Protein AF-A0A7G9YS51-F1 (afdb_monomer_lite)

Organism: NCBI:txid2759912

InterPro domains:
  IPR036188 FAD/NAD(P)-binding domain superfamily [SSF51905] (6-61)

pLDDT: mean 86.21, std 10.31, range [51.19, 97.75]

Secondary structure (DSSP, 8-state):
--TTSBPTT-SS-B--GGG---EETTEEB-SSHHHHHHHHHHHHHHHHHHHTTPPPPPP--SSBSTT-EEEEEEETTEEEEEETTEEE-SSHHHHHHHHHHHHHHH--

Foldseek 3Di:
DDQQQADPPDDQHHDAAPRGFDDDVPWTADRDPVRRVQSVVQNVVQNVCVVVVHDGDGDDHDQTPVFHFDWADPPPLWIWTDGRNDIDTPCSSVVVVVVVVVVVVVVD

Radius of gyration: 16.52 Å; chains: 1; bounding box: 38×32×44 Å

Sequence (108 aa):
MDSYLRVDGMKDVFAVGDTAYFESGDVRSGQNVEEAERQGKLAAKNIMRTIKGKKMKRYRAKNTIQNLRAFISLGNDKAVMYFSGLMFKVFAYRVKKFVERRYMKRFR

Structure (mmCIF, N/CA/C/O backbone):
data_AF-A0A7G9YS51-F1
#
_entry.id   AF-A0A7G9YS51-F1
#
loop_
_atom_site.group_PDB
_atom_site.id
_atom_site.type_symbol
_atom_site.label_atom_id
_atom_site.label_alt_id
_atom_site.label_comp_id
_atom_site.label_asym_id
_atom_site.label_entity_id
_atom_site.label_seq_id
_atom_site.pdbx_PDB_ins_code
_atom_site.Cartn_x
_atom_site.Cartn_y
_atom_site.Cartn_z
_atom_site.occupancy
_atom_site.B_iso_or_equiv
_atom_site.auth_seq_id
_atom_site.auth_comp_id
_atom_site.auth_asym_id
_atom_site.auth_atom_id
_atom_site.pdbx_PDB_model_num
ATOM 1 N N . MET A 1 1 ? -4.218 11.156 3.242 1.00 91.12 1 MET A N 1
ATOM 2 C CA . MET A 1 1 ? -4.838 9.958 3.844 1.00 91.12 1 MET A CA 1
ATOM 3 C C . MET A 1 1 ? -4.175 9.693 5.181 1.00 91.12 1 MET A C 1
ATOM 5 O O . MET A 1 1 ? -2.998 10.017 5.338 1.00 91.12 1 MET A O 1
ATOM 9 N N . ASP A 1 2 ? -4.865 9.025 6.100 1.00 92.94 2 ASP A N 1
ATOM 10 C CA . ASP A 1 2 ? -4.302 8.725 7.412 1.00 92.94 2 ASP A CA 1
ATOM 11 C C . ASP A 1 2 ? -3.445 7.442 7.445 1.00 92.94 2 ASP A C 1
ATOM 13 O O . ASP A 1 2 ? -3.373 6.649 6.501 1.00 92.94 2 ASP A O 1
ATOM 17 N N . SER A 1 3 ? -2.819 7.185 8.599 1.00 94.06 3 SER A N 1
ATOM 18 C CA . SER A 1 3 ? -1.974 5.998 8.806 1.00 94.06 3 SER A CA 1
ATOM 19 C C . SER A 1 3 ? -2.702 4.643 8.706 1.00 94.06 3 SER A C 1
ATOM 21 O O . SER A 1 3 ? -2.047 3.601 8.750 1.00 94.06 3 SER A O 1
ATOM 23 N N . TYR A 1 4 ? -4.032 4.625 8.595 1.00 95.50 4 TYR A N 1
ATOM 24 C CA . TYR A 1 4 ? -4.878 3.432 8.496 1.00 95.50 4 TYR A CA 1
ATOM 25 C C . TYR A 1 4 ? -5.481 3.235 7.094 1.00 95.50 4 TYR A C 1
ATOM 27 O O . TYR A 1 4 ? -6.266 2.297 6.928 1.00 95.50 4 TYR A O 1
ATOM 35 N N . LEU A 1 5 ? -5.059 4.048 6.112 1.00 95.25 5 LEU A N 1
ATOM 36 C CA . LEU A 1 5 ? -5.566 4.117 4.733 1.00 95.25 5 LEU A CA 1
ATOM 37 C C . LEU A 1 5 ? -6.970 4.716 4.602 1.00 95.25 5 LEU A C 1
ATOM 39 O O . LEU A 1 5 ? -7.687 4.411 3.648 1.00 95.25 5 LEU A O 1
ATOM 43 N N . ARG A 1 6 ? -7.384 5.549 5.560 1.00 96.25 6 ARG A N 1
ATOM 44 C CA . ARG A 1 6 ? -8.658 6.266 5.475 1.00 96.25 6 ARG A CA 1
ATOM 45 C C . ARG A 1 6 ? -8.488 7.607 4.784 1.00 96.25 6 ARG A C 1
ATOM 47 O O . ARG A 1 6 ? -7.432 8.238 4.882 1.00 96.25 6 ARG A O 1
ATOM 54 N N . VAL A 1 7 ? -9.540 8.035 4.099 1.00 95.06 7 VAL A N 1
ATOM 55 C CA . VAL A 1 7 ? -9.616 9.381 3.526 1.00 95.06 7 VAL A CA 1
ATOM 56 C C . VAL A 1 7 ? -9.652 10.395 4.670 1.00 95.06 7 VAL A C 1
ATOM 58 O O . VAL A 1 7 ? -10.330 10.180 5.675 1.00 95.06 7 VAL A O 1
ATOM 61 N N . ASP A 1 8 ? -8.887 11.479 4.550 1.00 91.62 8 ASP A N 1
ATOM 62 C CA . ASP A 1 8 ? -8.800 12.480 5.614 1.00 91.62 8 ASP A CA 1
ATOM 63 C C . ASP A 1 8 ? -10.178 13.109 5.866 1.00 91.62 8 ASP A C 1
ATOM 65 O O . ASP A 1 8 ? -10.923 13.404 4.935 1.00 91.62 8 ASP A O 1
ATOM 69 N N . GLY A 1 9 ? -10.548 13.258 7.139 1.00 92.62 9 GLY A N 1
ATOM 70 C CA . GLY A 1 9 ? -11.884 13.717 7.538 1.00 92.62 9 GLY A CA 1
ATOM 71 C C . GLY A 1 9 ? -12.977 12.636 7.532 1.00 92.62 9 GLY A C 1
ATOM 72 O O . GLY A 1 9 ? -14.047 12.872 8.086 1.00 92.62 9 GLY A O 1
ATOM 73 N N . MET A 1 10 ? -12.713 11.434 7.006 1.00 94.38 10 MET A N 1
ATOM 74 C CA . MET A 1 10 ? -13.676 10.326 6.947 1.00 94.38 10 MET A CA 1
ATOM 75 C C . MET A 1 10 ? -13.225 9.140 7.812 1.00 94.38 10 MET A C 1
ATOM 77 O O . MET A 1 10 ? -12.052 8.764 7.842 1.00 94.38 10 MET A O 1
ATOM 81 N N . LYS A 1 11 ? -14.151 8.528 8.562 1.00 91.06 11 LYS A N 1
ATOM 82 C CA . LYS A 1 11 ? -13.816 7.441 9.511 1.00 91.06 11 LYS A CA 1
ATOM 83 C C . LYS A 1 11 ? -14.039 6.039 8.944 1.00 91.06 11 LYS A C 1
ATOM 85 O O . LYS A 1 11 ? -13.472 5.084 9.477 1.00 91.06 11 LYS A O 1
ATOM 90 N N . ASP A 1 12 ? -14.834 5.950 7.894 1.00 93.50 12 ASP A N 1
ATOM 91 C CA . ASP A 1 12 ? -15.436 4.760 7.295 1.00 93.50 12 ASP A CA 1
ATOM 92 C C . ASP A 1 12 ? -15.083 4.588 5.808 1.00 93.50 12 ASP A C 1
ATOM 94 O O . ASP A 1 12 ? -15.318 3.522 5.242 1.00 93.50 12 ASP A O 1
ATOM 98 N N . VAL A 1 13 ? -14.436 5.585 5.199 1.00 95.81 13 VAL A N 1
ATOM 99 C CA . VAL A 1 13 ? -13.976 5.544 3.806 1.00 95.81 13 VAL A CA 1
ATOM 100 C C . VAL A 1 13 ? -12.486 5.214 3.743 1.00 95.81 13 VAL A C 1
ATOM 102 O O . VAL A 1 13 ? -11.663 5.880 4.374 1.00 95.81 13 VAL A O 1
ATOM 105 N N . PHE A 1 14 ? -12.134 4.196 2.952 1.00 95.62 14 PHE A N 1
ATOM 106 C CA . PHE A 1 14 ? -10.759 3.737 2.731 1.00 95.62 14 PHE A CA 1
ATOM 107 C C . PHE A 1 14 ? -10.359 3.918 1.262 1.00 95.62 14 PHE A C 1
ATOM 109 O O . PHE A 1 14 ? -11.147 3.604 0.373 1.00 95.62 14 PHE A O 1
ATOM 116 N N . ALA A 1 15 ? -9.128 4.368 1.010 1.00 95.81 15 ALA A N 1
ATOM 117 C CA . ALA A 1 15 ? -8.561 4.516 -0.334 1.00 95.81 15 ALA A CA 1
ATOM 118 C C . ALA A 1 15 ? -7.397 3.533 -0.539 1.00 95.81 15 ALA A C 1
ATOM 120 O O . ALA A 1 15 ? -6.579 3.338 0.363 1.00 95.81 15 ALA A O 1
ATOM 121 N N . VAL A 1 16 ? -7.326 2.898 -1.713 1.00 95.75 16 VAL A N 1
ATOM 122 C CA . VAL A 1 16 ? -6.321 1.873 -2.052 1.00 95.75 16 VAL A CA 1
ATOM 123 C C . VAL A 1 16 ? -5.955 1.926 -3.536 1.00 95.75 16 VAL A C 1
ATOM 125 O O . VAL A 1 16 ? -6.747 2.375 -4.359 1.00 95.75 16 VAL A O 1
ATOM 128 N N . GLY A 1 17 ? -4.778 1.412 -3.884 1.00 93.25 17 GLY A N 1
ATOM 129 C CA . GLY A 1 17 ? -4.281 1.385 -5.256 1.00 93.25 17 GLY A CA 1
ATOM 130 C C . GLY A 1 17 ? -3.833 2.760 -5.737 1.00 93.25 17 GLY A C 1
ATOM 131 O O . GLY A 1 17 ? -3.257 3.540 -4.982 1.00 93.25 17 GLY A O 1
ATOM 132 N N . ASP A 1 18 ? -4.097 3.060 -7.004 1.00 92.81 18 ASP A N 1
ATOM 133 C CA . ASP A 1 18 ? -3.558 4.264 -7.645 1.00 92.81 18 ASP A CA 1
ATOM 134 C C . ASP A 1 18 ? -4.216 5.560 -7.155 1.00 92.81 18 ASP A C 1
ATOM 136 O O . ASP A 1 18 ? -3.596 6.622 -7.204 1.00 92.81 18 ASP A O 1
ATOM 140 N N . THR A 1 19 ? -5.429 5.476 -6.601 1.00 90.25 19 THR A N 1
ATOM 141 C CA . THR A 1 19 ? -6.129 6.609 -5.966 1.00 90.25 19 THR A CA 1
ATOM 142 C C . THR A 1 19 ? -5.563 6.957 -4.586 1.00 90.25 19 THR A C 1
ATOM 144 O O . THR A 1 19 ? -5.957 7.949 -3.972 1.00 90.25 19 THR A O 1
ATOM 147 N N . ALA A 1 20 ? -4.638 6.144 -4.074 1.00 90.62 20 ALA A N 1
ATOM 148 C CA . ALA A 1 20 ? -4.160 6.199 -2.708 1.00 90.62 20 ALA A CA 1
ATOM 149 C C . ALA A 1 20 ? -2.795 6.913 -2.617 1.00 90.62 20 ALA A C 1
ATOM 151 O O . ALA A 1 20 ? -1.741 6.330 -2.864 1.00 90.62 20 ALA A O 1
ATOM 152 N N . TYR A 1 21 ? -2.805 8.177 -2.178 1.00 92.44 21 TYR A N 1
ATOM 153 C CA . TYR A 1 21 ? -1.591 8.930 -1.833 1.00 92.44 21 TYR A CA 1
ATOM 154 C C . TYR A 1 21 ? -1.192 8.718 -0.364 1.00 92.44 21 TYR A C 1
ATOM 156 O O . TYR A 1 21 ? -1.844 9.262 0.531 1.00 92.44 21 TYR A O 1
ATOM 164 N N . PHE A 1 22 ? -0.168 7.893 -0.100 1.00 92.50 22 PHE A N 1
ATOM 165 C CA . PHE A 1 22 ? 0.311 7.596 1.259 1.00 92.50 22 PHE A CA 1
ATOM 166 C C . PHE A 1 22 ? 1.738 8.098 1.473 1.00 92.50 22 PHE A C 1
ATOM 168 O O . PHE A 1 22 ? 2.676 7.645 0.808 1.00 92.50 22 PHE A O 1
ATOM 175 N N . GLU A 1 23 ? 1.895 8.953 2.479 1.00 90.88 23 GLU A N 1
ATOM 176 C CA . GLU A 1 23 ? 3.163 9.533 2.906 1.00 90.88 23 GLU A CA 1
ATOM 177 C C . GLU A 1 23 ? 3.225 9.565 4.436 1.00 90.88 23 GLU A C 1
ATOM 179 O O . GLU A 1 23 ? 2.234 9.856 5.109 1.00 90.88 23 GLU A O 1
ATOM 184 N N . SER A 1 24 ? 4.370 9.187 4.998 1.00 87.31 24 SER A N 1
ATOM 185 C CA . SER A 1 24 ? 4.586 9.137 6.444 1.00 87.31 24 SER A CA 1
ATOM 186 C C . SER A 1 24 ? 6.044 9.455 6.755 1.00 87.31 24 SER A C 1
ATOM 188 O O . SER A 1 24 ? 6.908 8.591 6.590 1.00 87.31 24 SER A O 1
ATOM 190 N N . GLY A 1 25 ? 6.304 10.668 7.252 1.00 86.88 25 GLY A N 1
ATOM 191 C CA . GLY A 1 25 ? 7.670 11.192 7.362 1.00 86.88 25 GLY A CA 1
ATOM 192 C C . GLY A 1 25 ? 8.311 11.247 5.976 1.00 86.88 25 GLY A C 1
ATOM 193 O O . GLY A 1 25 ? 7.642 11.604 5.013 1.00 86.88 25 GLY A O 1
ATOM 194 N N . ASP A 1 26 ? 9.551 10.780 5.856 1.00 84.94 26 ASP A N 1
ATOM 195 C CA . ASP A 1 26 ? 10.286 10.777 4.580 1.00 84.94 26 ASP A CA 1
ATOM 196 C C . ASP A 1 26 ? 9.939 9.591 3.658 1.00 84.94 26 ASP A C 1
ATOM 198 O O . ASP A 1 26 ? 10.579 9.375 2.626 1.00 84.94 26 ASP A O 1
ATOM 202 N N . VAL A 1 27 ? 8.956 8.765 4.034 1.00 87.31 27 VAL A N 1
ATOM 203 C CA . VAL A 1 27 ? 8.596 7.549 3.298 1.00 87.31 27 VAL A CA 1
ATOM 204 C C . VAL A 1 27 ? 7.318 7.766 2.505 1.00 87.31 27 VAL A C 1
ATOM 206 O O . VAL A 1 27 ? 6.240 7.945 3.080 1.00 87.31 27 VAL A O 1
ATOM 209 N N . ARG A 1 28 ? 7.418 7.626 1.178 1.00 91.00 28 ARG A N 1
ATOM 210 C CA . ARG A 1 28 ? 6.272 7.688 0.264 1.00 91.00 28 ARG A CA 1
ATOM 211 C C . ARG A 1 28 ? 6.043 6.345 -0.420 1.00 91.00 28 ARG A C 1
ATOM 213 O O . ARG A 1 28 ? 6.957 5.778 -1.020 1.00 91.00 28 ARG A O 1
ATOM 220 N N . SER A 1 29 ? 4.822 5.825 -0.314 1.00 91.06 29 SER A N 1
ATOM 221 C CA . SER A 1 29 ? 4.425 4.578 -0.983 1.00 91.06 29 SER A CA 1
ATOM 222 C C . SER A 1 29 ? 4.467 4.757 -2.503 1.00 91.06 29 SER A C 1
ATOM 224 O O . SER A 1 29 ? 4.103 5.816 -3.016 1.00 91.06 29 SER A O 1
ATOM 226 N N . GLY A 1 30 ? 4.944 3.743 -3.225 1.00 88.69 30 GLY A N 1
ATOM 227 C CA . GLY A 1 30 ? 4.880 3.729 -4.682 1.00 88.69 30 GLY A CA 1
ATOM 228 C C . GLY A 1 30 ? 3.473 3.398 -5.186 1.00 88.69 30 GLY A C 1
ATOM 229 O O . GLY A 1 30 ? 2.737 2.648 -4.551 1.00 88.69 30 GLY A O 1
ATOM 230 N N . GLN A 1 31 ? 3.123 3.907 -6.366 1.00 88.88 31 GLN A N 1
ATOM 231 C CA . GLN A 1 31 ? 1.909 3.516 -7.092 1.00 88.88 31 GLN A CA 1
ATOM 232 C C . GLN A 1 31 ? 2.225 2.290 -7.951 1.00 88.88 31 GLN A C 1
ATOM 234 O O . GLN A 1 31 ? 2.562 2.385 -9.128 1.00 88.88 31 GLN A O 1
ATOM 239 N N . ASN A 1 32 ? 2.261 1.125 -7.308 1.00 90.12 32 ASN A N 1
ATOM 240 C CA . ASN A 1 32 ? 2.550 -0.146 -7.960 1.00 90.12 32 ASN A CA 1
ATOM 241 C C . ASN A 1 32 ? 1.640 -1.257 -7.425 1.00 90.12 32 ASN A C 1
ATOM 243 O O . ASN A 1 32 ? 1.046 -1.150 -6.351 1.00 90.12 32 ASN A O 1
ATOM 247 N N . VAL A 1 33 ? 1.573 -2.359 -8.174 1.00 89.31 33 VAL A N 1
ATOM 248 C CA . VAL A 1 33 ? 0.696 -3.500 -7.872 1.00 89.31 33 VAL A CA 1
ATOM 249 C C . VAL A 1 33 ? 0.982 -4.111 -6.493 1.00 89.31 33 VAL A C 1
ATOM 251 O O . VAL A 1 33 ? 0.053 -4.537 -5.808 1.00 89.31 33 VAL A O 1
ATOM 254 N N . GLU A 1 34 ? 2.247 -4.142 -6.056 1.00 90.12 34 GLU A N 1
ATOM 255 C CA . GLU A 1 34 ? 2.612 -4.691 -4.744 1.00 90.12 34 GLU A CA 1
ATOM 256 C C . GLU A 1 34 ? 2.022 -3.847 -3.605 1.00 90.12 34 GLU A C 1
ATOM 258 O O . GLU A 1 34 ? 1.434 -4.393 -2.668 1.00 90.12 34 GLU A O 1
ATOM 263 N N . GLU A 1 35 ? 2.143 -2.522 -3.683 1.00 93.56 35 GLU A N 1
ATOM 264 C CA . GLU A 1 35 ? 1.562 -1.613 -2.695 1.00 93.56 35 GLU A CA 1
ATOM 265 C C . GLU A 1 35 ? 0.033 -1.635 -2.757 1.00 93.56 35 GLU A C 1
ATOM 267 O O . GLU A 1 35 ? -0.596 -1.761 -1.708 1.00 93.56 35 GLU A O 1
ATOM 272 N N . ALA A 1 36 ? -0.572 -1.650 -3.949 1.00 94.19 36 ALA A N 1
ATOM 273 C CA . ALA A 1 36 ? -2.022 -1.770 -4.117 1.00 94.19 36 ALA A CA 1
ATOM 274 C C . ALA A 1 36 ? -2.586 -3.042 -3.446 1.00 94.19 36 ALA A C 1
ATOM 276 O O . ALA A 1 36 ? -3.549 -2.977 -2.677 1.00 94.19 36 ALA A O 1
ATOM 277 N N . GLU A 1 37 ? -1.945 -4.203 -3.647 1.00 94.25 37 GLU A N 1
ATOM 278 C CA . GLU A 1 37 ? -2.338 -5.466 -3.003 1.00 94.25 37 GLU A CA 1
ATOM 279 C C . GLU A 1 37 ? -2.222 -5.375 -1.472 1.00 94.25 37 GLU A C 1
ATOM 281 O O . GLU A 1 37 ? -3.089 -5.851 -0.727 1.00 94.25 37 GLU A O 1
ATOM 286 N N . ARG A 1 38 ? -1.139 -4.770 -0.973 1.00 94.94 38 ARG A N 1
ATOM 287 C CA . ARG A 1 38 ? -0.902 -4.602 0.468 1.00 94.94 38 ARG A CA 1
ATOM 288 C C . ARG A 1 38 ? -1.913 -3.648 1.096 1.00 94.94 38 ARG A C 1
ATOM 290 O O . ARG A 1 38 ? -2.403 -3.942 2.191 1.00 94.94 38 ARG A O 1
ATOM 297 N N . GLN A 1 39 ? -2.228 -2.550 0.418 1.00 96.50 39 GLN A N 1
ATOM 298 C CA . GLN A 1 39 ? -3.227 -1.573 0.833 1.00 96.50 39 GLN A CA 1
ATOM 299 C C . GLN A 1 39 ? -4.615 -2.214 0.891 1.00 96.50 39 GLN A C 1
ATOM 301 O O . GLN A 1 39 ? -5.244 -2.178 1.948 1.00 96.50 39 GLN A O 1
ATOM 306 N N . GLY A 1 40 ? -5.041 -2.914 -0.167 1.00 96.19 40 GLY A N 1
ATOM 307 C CA . GLY A 1 40 ? -6.320 -3.634 -0.203 1.00 96.19 40 GLY A CA 1
ATOM 308 C C . GLY A 1 40 ? -6.465 -4.643 0.940 1.00 96.19 40 GLY A C 1
ATOM 309 O O . GLY A 1 40 ? -7.455 -4.638 1.675 1.00 96.19 40 GLY A O 1
ATOM 310 N N . LYS A 1 41 ? -5.426 -5.455 1.181 1.00 96.31 41 LYS A N 1
ATOM 311 C CA . LYS A 1 41 ? -5.405 -6.410 2.303 1.00 96.31 41 LYS A CA 1
ATOM 312 C C . LYS A 1 41 ? -5.512 -5.730 3.662 1.00 96.31 41 LYS A C 1
ATOM 314 O O . LYS A 1 41 ? -6.155 -6.272 4.563 1.00 96.31 41 LYS A O 1
ATOM 319 N N . LEU A 1 42 ? -4.855 -4.587 3.850 1.00 97.00 42 LEU A N 1
ATOM 320 C CA . LEU A 1 42 ? -4.934 -3.859 5.111 1.00 97.00 42 LEU A CA 1
ATOM 321 C C . LEU A 1 42 ? -6.300 -3.196 5.294 1.00 97.00 42 LEU A C 1
ATOM 323 O O . LEU A 1 42 ? -6.857 -3.322 6.384 1.00 97.00 42 LEU A O 1
ATOM 327 N N . ALA A 1 43 ? -6.833 -2.552 4.255 1.00 96.94 43 ALA A N 1
ATOM 328 C CA . ALA A 1 43 ? -8.142 -1.908 4.268 1.00 96.94 43 ALA A CA 1
ATOM 329 C C . ALA A 1 43 ? -9.232 -2.914 4.654 1.00 96.94 43 ALA A C 1
ATOM 331 O O . ALA A 1 43 ? -9.899 -2.718 5.667 1.00 96.94 43 ALA A O 1
ATOM 332 N N . ALA A 1 44 ? -9.304 -4.070 3.982 1.00 97.19 44 ALA A N 1
ATOM 333 C CA . ALA A 1 44 ? -10.240 -5.143 4.337 1.00 97.19 44 ALA A CA 1
ATOM 334 C C . ALA A 1 44 ? -10.093 -5.585 5.807 1.00 97.19 44 ALA A C 1
ATOM 336 O O . ALA A 1 44 ? -11.067 -5.752 6.543 1.00 97.19 44 ALA A O 1
ATOM 337 N N . LYS A 1 45 ? -8.849 -5.719 6.282 1.00 97.44 45 LYS A N 1
ATOM 338 C CA . LYS A 1 45 ? -8.565 -6.096 7.671 1.00 97.44 45 LYS A CA 1
ATOM 339 C C . LYS A 1 45 ? -8.973 -5.011 8.669 1.00 97.44 45 LYS A C 1
ATOM 341 O O . LYS A 1 45 ? -9.291 -5.353 9.806 1.00 97.44 45 LYS A O 1
ATOM 346 N N . ASN A 1 46 ? -8.888 -3.737 8.298 1.00 97.56 46 ASN A N 1
ATOM 347 C CA . ASN A 1 46 ? -9.272 -2.610 9.141 1.00 97.56 46 ASN A CA 1
ATOM 348 C C . ASN A 1 46 ? -10.788 -2.418 9.152 1.00 97.56 46 ASN A C 1
ATOM 350 O O . ASN A 1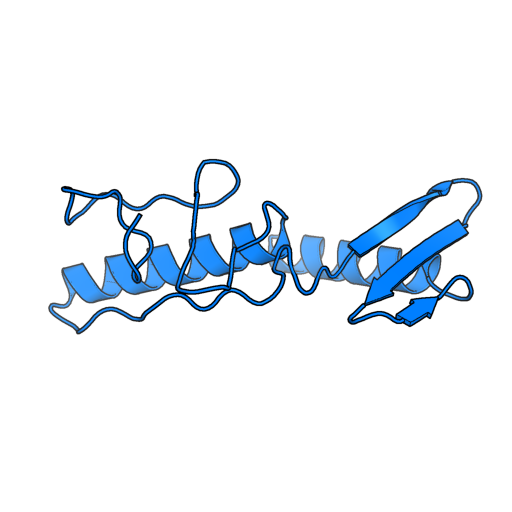 46 ? -11.326 -2.287 10.242 1.00 97.56 46 ASN A O 1
ATOM 354 N N . ILE A 1 47 ? -11.476 -2.567 8.017 1.00 97.06 47 ILE A N 1
ATOM 355 C CA . ILE A 1 47 ? -12.946 -2.610 7.935 1.00 97.06 47 ILE A CA 1
ATOM 356 C C . ILE A 1 47 ? -13.497 -3.668 8.901 1.00 97.06 47 ILE A C 1
ATOM 358 O O . ILE A 1 47 ? -14.265 -3.357 9.810 1.00 97.06 47 ILE A O 1
ATOM 362 N N . MET A 1 48 ? -12.999 -4.907 8.808 1.00 97.75 48 MET A N 1
ATOM 363 C CA . MET A 1 48 ? -13.418 -5.993 9.704 1.00 97.75 48 MET A CA 1
ATOM 364 C C . MET A 1 48 ? -13.097 -5.732 11.180 1.00 97.75 48 MET A C 1
ATOM 366 O O . MET A 1 48 ? -13.747 -6.290 12.062 1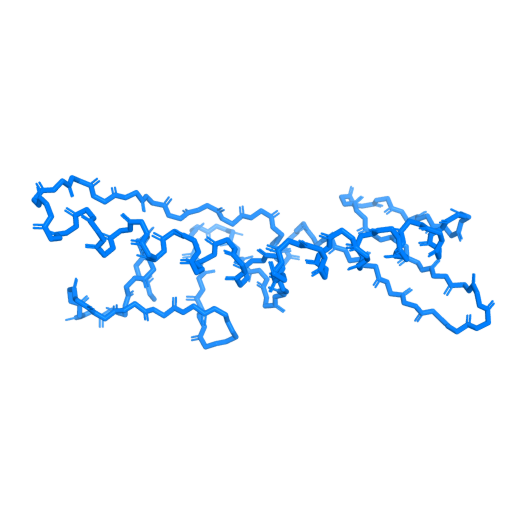.00 97.75 48 MET A O 1
ATOM 370 N N . ARG A 1 49 ? -12.063 -4.938 11.476 1.00 96.75 49 ARG A N 1
ATOM 371 C CA . ARG A 1 49 ? -11.741 -4.550 12.853 1.00 96.75 49 ARG A CA 1
ATOM 372 C C . ARG A 1 49 ? -12.671 -3.471 13.369 1.00 96.75 49 ARG A C 1
ATOM 374 O O . ARG A 1 49 ? -13.112 -3.611 14.502 1.00 96.75 49 ARG A O 1
ATOM 381 N N . THR A 1 50 ? -12.974 -2.467 12.554 1.00 95.38 50 THR A N 1
ATOM 382 C CA . THR A 1 50 ? -13.920 -1.399 12.881 1.00 95.38 50 THR A CA 1
ATOM 383 C C . THR A 1 50 ? -15.282 -1.990 13.225 1.00 95.38 50 THR A C 1
ATOM 385 O O . THR A 1 50 ? -15.794 -1.713 14.303 1.00 95.38 50 THR A O 1
ATOM 388 N N . ILE A 1 51 ? -15.789 -2.915 12.400 1.00 96.44 51 ILE A N 1
ATOM 389 C CA . ILE A 1 51 ? -17.048 -3.639 12.662 1.00 96.44 51 ILE A CA 1
ATOM 390 C C . ILE A 1 51 ? -17.008 -4.380 14.009 1.00 96.44 51 ILE A C 1
ATOM 392 O O . ILE A 1 51 ? -17.996 -4.434 14.728 1.00 96.44 51 ILE A O 1
ATOM 396 N N . LYS A 1 52 ? -15.852 -4.943 14.380 1.00 96.75 52 LYS A N 1
ATOM 397 C CA . LYS A 1 52 ? -15.665 -5.715 15.621 1.00 96.75 52 LYS A CA 1
ATOM 398 C C . LYS A 1 52 ? -15.256 -4.863 16.832 1.00 96.75 52 LYS A C 1
ATOM 400 O O . LYS A 1 52 ? -14.855 -5.442 17.839 1.00 96.75 52 LYS A O 1
ATOM 405 N N . GLY A 1 53 ? -15.234 -3.531 16.724 1.00 95.81 53 GLY A N 1
ATOM 406 C CA . GLY A 1 53 ? -14.746 -2.643 17.789 1.00 95.81 53 GLY A CA 1
ATOM 407 C C . GLY A 1 53 ? -13.261 -2.830 18.145 1.00 95.81 53 GLY A C 1
ATOM 408 O O . GLY A 1 53 ? -12.823 -2.483 19.238 1.00 95.81 53 GLY A O 1
ATOM 409 N N . LYS A 1 54 ? -12.457 -3.416 17.247 1.00 96.44 54 LYS A N 1
ATOM 410 C CA . LYS A 1 54 ? -11.031 -3.705 17.471 1.00 96.44 54 LYS A CA 1
ATOM 411 C C . LYS A 1 54 ? -10.145 -2.578 16.941 1.00 96.44 54 LYS A C 1
ATOM 413 O O . LYS A 1 54 ? -10.408 -1.993 15.895 1.00 96.44 54 LYS A O 1
ATOM 418 N N . LYS A 1 55 ? -9.003 -2.353 17.597 1.00 95.88 55 LYS A N 1
ATOM 419 C CA . LYS A 1 55 ? -8.011 -1.343 17.189 1.00 95.88 55 LYS A CA 1
ATOM 420 C C . LYS A 1 55 ? -7.435 -1.615 15.792 1.00 95.88 55 LYS A C 1
ATOM 422 O O . LYS A 1 55 ? -6.863 -2.681 15.553 1.00 95.88 55 LYS A O 1
ATOM 427 N N . MET A 1 56 ? -7.539 -0.637 14.891 1.00 96.12 56 MET A N 1
ATOM 428 C CA . MET A 1 56 ? -7.023 -0.714 13.518 1.00 96.12 56 MET A CA 1
ATOM 429 C C . MET A 1 56 ? -5.496 -0.878 13.453 1.00 96.12 56 MET A C 1
ATOM 431 O O . MET A 1 56 ? -4.758 -0.542 14.381 1.00 96.12 56 MET A O 1
ATOM 435 N N . LYS A 1 57 ? -5.013 -1.411 12.326 1.00 96.31 57 LYS A N 1
ATOM 436 C CA . LYS A 1 57 ? -3.587 -1.601 12.038 1.00 96.31 57 LYS A CA 1
ATOM 437 C C . LYS A 1 57 ? -3.079 -0.520 11.097 1.00 96.31 57 LYS A C 1
ATOM 439 O O . LYS A 1 57 ? -3.706 -0.255 10.077 1.00 96.31 57 LYS A O 1
ATOM 444 N N . ARG A 1 58 ? -1.920 0.045 11.429 1.00 95.56 58 ARG A N 1
ATOM 445 C CA . ARG A 1 58 ? -1.261 1.059 10.604 1.00 95.56 58 ARG A CA 1
ATOM 446 C C . ARG A 1 58 ? -0.651 0.452 9.344 1.00 95.56 58 ARG A C 1
ATOM 448 O O . ARG A 1 58 ? -0.133 -0.669 9.383 1.00 95.56 58 ARG A O 1
ATOM 455 N N . TYR A 1 59 ? -0.693 1.210 8.258 1.00 95.44 59 TYR A N 1
ATOM 456 C CA . TYR A 1 59 ? -0.020 0.883 7.015 1.00 95.44 59 TYR A CA 1
ATOM 457 C C . TYR A 1 59 ? 1.483 1.115 7.122 1.00 95.44 59 TYR A C 1
ATOM 459 O O . TYR A 1 59 ? 1.950 2.004 7.830 1.00 95.44 59 TYR A O 1
ATOM 467 N N . ARG A 1 60 ? 2.241 0.259 6.434 1.00 91.81 60 ARG A N 1
ATOM 468 C CA . ARG A 1 60 ? 3.691 0.372 6.278 1.00 91.81 60 ARG A CA 1
ATOM 469 C C . ARG A 1 60 ? 4.032 0.021 4.837 1.00 91.81 60 ARG A C 1
ATOM 471 O O . ARG A 1 60 ? 3.926 -1.156 4.450 1.00 91.81 60 ARG A O 1
ATOM 478 N N . ALA A 1 61 ? 4.406 1.050 4.084 1.00 89.12 61 ALA A N 1
ATOM 479 C CA . ALA A 1 61 ? 4.866 0.917 2.713 1.00 8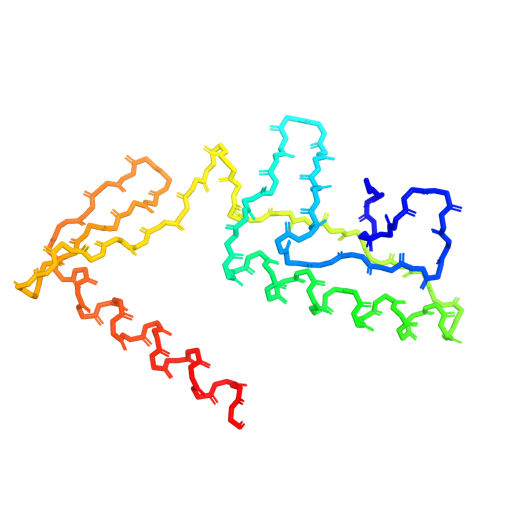9.12 61 ALA A CA 1
ATOM 480 C C . ALA A 1 61 ? 6.141 0.065 2.664 1.00 89.12 61 ALA A C 1
ATOM 482 O O . ALA A 1 61 ? 6.958 0.106 3.589 1.00 89.12 61 ALA A O 1
ATOM 483 N N . LYS A 1 62 ? 6.283 -0.756 1.622 1.00 86.50 62 LYS A N 1
ATOM 484 C CA . LYS A 1 62 ? 7.478 -1.584 1.397 1.00 86.50 62 LYS A CA 1
ATOM 485 C C . LYS A 1 62 ? 8.188 -1.229 0.106 1.00 86.50 62 LYS A C 1
ATOM 487 O O . LYS A 1 62 ? 9.412 -1.172 0.102 1.00 86.50 62 LYS A O 1
ATOM 492 N N . ASN A 1 63 ? 7.427 -1.047 -0.963 1.00 84.06 63 ASN A N 1
ATOM 493 C CA . ASN A 1 63 ? 7.932 -0.599 -2.245 1.00 84.06 63 ASN A CA 1
ATOM 494 C C . ASN A 1 63 ? 7.654 0.902 -2.342 1.00 84.06 63 ASN A C 1
ATOM 496 O O . ASN A 1 63 ? 6.533 1.329 -2.622 1.00 84.06 63 ASN A O 1
ATOM 500 N N . THR A 1 64 ? 8.655 1.690 -1.969 1.00 86.75 64 THR A N 1
ATOM 501 C CA . THR A 1 64 ? 8.549 3.141 -1.804 1.00 86.75 64 THR A CA 1
ATOM 502 C C . THR A 1 64 ? 9.219 3.845 -2.972 1.00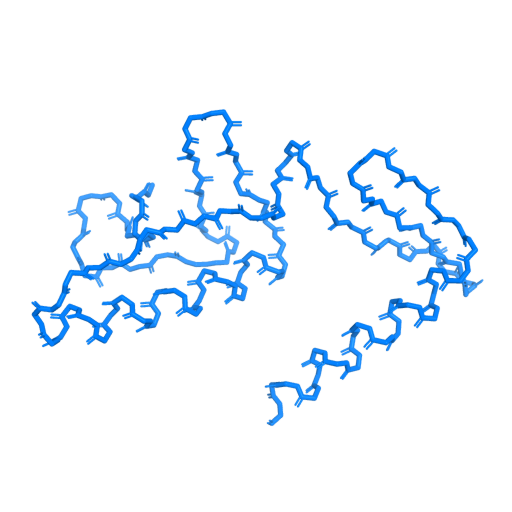 86.75 64 THR A C 1
ATOM 504 O O . THR A 1 64 ? 9.994 3.237 -3.708 1.00 86.75 64 THR A O 1
ATOM 507 N N . ILE A 1 65 ? 8.959 5.141 -3.130 1.00 83.19 65 ILE A N 1
ATOM 508 C CA . ILE A 1 65 ? 9.660 5.943 -4.143 1.00 83.19 65 ILE A CA 1
ATOM 509 C C . ILE A 1 65 ? 11.168 5.982 -3.847 1.00 83.19 65 ILE A C 1
ATOM 511 O O . ILE A 1 65 ? 11.979 5.915 -4.764 1.00 83.19 65 ILE A O 1
ATOM 515 N N . GLN A 1 66 ? 11.549 6.007 -2.566 1.00 82.88 66 GLN A N 1
ATOM 516 C CA . GLN A 1 66 ? 12.948 6.021 -2.128 1.00 82.88 66 GLN A CA 1
ATOM 517 C C . GLN A 1 66 ? 13.648 4.656 -2.275 1.00 82.88 66 GLN A C 1
ATOM 519 O O . GLN A 1 66 ? 14.866 4.598 -2.405 1.00 82.88 66 GLN A O 1
ATOM 524 N N . ASN A 1 67 ? 12.900 3.548 -2.234 1.00 83.31 67 ASN A N 1
ATOM 525 C CA . ASN A 1 67 ? 13.431 2.188 -2.349 1.00 83.31 67 ASN A CA 1
ATOM 526 C C . ASN A 1 67 ? 12.566 1.367 -3.305 1.00 83.31 67 ASN A C 1
ATOM 528 O O . ASN A 1 67 ? 11.813 0.470 -2.901 1.00 83.31 67 ASN A O 1
ATOM 532 N N . LEU A 1 68 ? 12.669 1.721 -4.584 1.00 80.81 68 LEU A N 1
ATOM 533 C CA . LEU A 1 68 ? 11.870 1.110 -5.628 1.00 80.81 68 LEU A CA 1
ATOM 534 C C . LEU A 1 68 ? 12.304 -0.342 -5.858 1.00 80.81 68 LEU A C 1
ATOM 536 O O . LEU A 1 68 ? 13.490 -0.673 -5.935 1.00 80.81 68 LEU A O 1
ATOM 540 N N . ARG A 1 69 ? 11.317 -1.219 -6.010 1.00 84.19 69 ARG A N 1
ATOM 541 C CA . ARG A 1 69 ? 11.497 -2.603 -6.450 1.00 84.19 69 ARG A CA 1
ATOM 542 C C . ARG A 1 69 ? 10.730 -2.775 -7.745 1.00 84.19 69 ARG A C 1
ATOM 544 O O . ARG A 1 69 ? 9.499 -2.779 -7.739 1.00 84.19 69 ARG A O 1
ATOM 551 N N . ALA A 1 70 ? 11.455 -2.885 -8.850 1.00 83.69 70 ALA A N 1
ATOM 552 C CA . ALA A 1 70 ? 10.857 -2.908 -10.176 1.00 83.69 70 ALA A CA 1
ATOM 553 C C . ALA A 1 70 ? 11.488 -3.983 -11.060 1.00 83.69 70 ALA A C 1
ATOM 555 O O . ALA A 1 70 ? 12.691 -4.243 -11.013 1.00 83.69 70 ALA A O 1
ATOM 556 N N . PHE A 1 71 ? 10.646 -4.581 -11.898 1.00 84.56 71 PHE A N 1
ATOM 557 C CA . PHE A 1 71 ? 11.040 -5.510 -12.948 1.00 84.56 71 PHE A CA 1
ATOM 558 C C . PHE A 1 71 ? 10.543 -4.950 -14.276 1.00 84.56 71 PHE A C 1
ATOM 560 O O . PHE A 1 71 ? 9.346 -4.981 -14.557 1.00 84.56 71 PHE A O 1
ATOM 567 N N . ILE A 1 72 ? 11.457 -4.439 -15.093 1.00 83.69 72 ILE A N 1
ATOM 568 C CA . ILE A 1 72 ? 11.127 -3.797 -16.366 1.00 83.69 72 ILE A CA 1
ATOM 569 C C . ILE A 1 72 ? 11.538 -4.744 -17.492 1.00 83.69 72 ILE A C 1
ATOM 571 O O . ILE A 1 72 ? 12.706 -5.106 -17.618 1.00 83.69 72 ILE A O 1
ATOM 575 N N . SER A 1 73 ? 10.574 -5.185 -18.304 1.00 78.75 73 SER A N 1
ATOM 576 C CA . SER A 1 73 ? 10.876 -5.934 -19.533 1.00 78.75 73 SER A CA 1
ATOM 577 C C . SER A 1 73 ? 11.508 -5.002 -20.555 1.00 78.75 73 SER A C 1
ATOM 579 O O . SER A 1 73 ? 10.997 -3.909 -20.757 1.00 78.75 73 SER A O 1
ATOM 581 N N . LEU A 1 74 ? 12.530 -5.478 -21.263 1.00 83.50 74 LEU A N 1
ATOM 582 C CA . LEU A 1 74 ? 13.109 -4.777 -22.413 1.00 83.50 74 LEU A CA 1
ATOM 583 C C . LEU A 1 74 ? 12.705 -5.403 -23.763 1.00 83.50 74 LEU A C 1
ATOM 585 O O . LEU A 1 74 ? 13.189 -4.975 -24.803 1.00 83.50 74 LEU A O 1
ATOM 589 N N . GLY A 1 75 ? 11.854 -6.435 -23.754 1.00 72.44 75 GLY A N 1
ATOM 590 C CA . GLY A 1 75 ? 11.584 -7.264 -24.937 1.00 72.44 75 GLY A CA 1
ATOM 591 C C . GLY A 1 75 ? 12.720 -8.255 -25.223 1.00 72.44 75 GLY A C 1
ATOM 592 O O . GLY A 1 75 ? 13.729 -8.265 -24.518 1.00 72.44 75 GLY A O 1
ATOM 593 N N . ASN A 1 76 ? 12.544 -9.129 -26.221 1.00 79.38 76 ASN A N 1
ATOM 594 C CA . ASN A 1 76 ? 13.548 -10.120 -26.649 1.00 79.38 76 ASN A CA 1
ATOM 595 C C . ASN A 1 76 ? 14.151 -10.944 -25.491 1.00 79.38 76 ASN A C 1
ATOM 597 O O . ASN A 1 76 ? 15.371 -11.048 -25.371 1.00 79.38 76 ASN A O 1
ATOM 601 N N . ASP A 1 77 ? 13.298 -11.447 -24.589 1.00 71.12 77 ASP A N 1
ATOM 602 C CA . ASP A 1 77 ? 13.673 -12.211 -23.382 1.00 71.12 77 ASP A CA 1
ATOM 603 C C . ASP A 1 77 ? 14.661 -11.505 -22.431 1.00 71.12 77 ASP A C 1
ATOM 605 O O . ASP A 1 77 ? 15.305 -12.129 -21.581 1.00 71.12 77 ASP A O 1
ATOM 609 N N . LYS A 1 78 ? 14.748 -10.174 -22.515 1.00 73.81 78 LYS A N 1
ATOM 610 C CA . LYS A 1 78 ? 15.556 -9.335 -21.627 1.00 73.81 78 LYS A CA 1
ATOM 611 C C . LYS A 1 78 ? 14.664 -8.598 -20.636 1.00 73.81 78 LYS A C 1
ATOM 613 O O . LYS A 1 78 ? 13.554 -8.154 -20.943 1.00 73.81 78 LYS A O 1
ATOM 618 N N . ALA A 1 79 ? 15.170 -8.445 -19.422 1.00 77.88 79 ALA A N 1
ATOM 619 C CA . ALA A 1 79 ? 14.556 -7.622 -18.395 1.0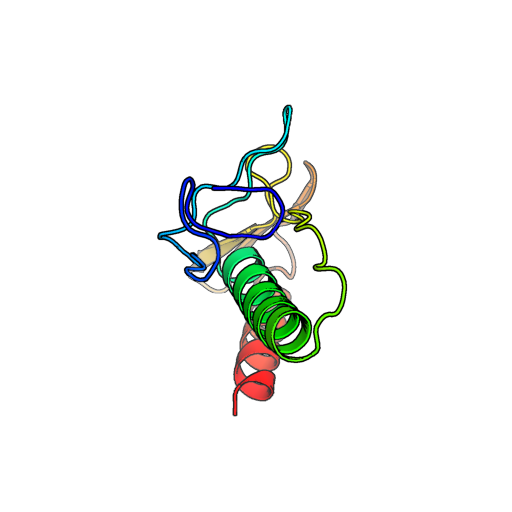0 77.88 79 ALA A CA 1
ATOM 620 C C . ALA A 1 79 ? 15.643 -7.017 -17.506 1.00 77.88 79 ALA A C 1
ATOM 622 O O . ALA A 1 79 ? 16.744 -7.557 -17.396 1.00 77.88 79 ALA A O 1
ATOM 623 N N . VAL A 1 80 ? 15.314 -5.901 -16.870 1.00 80.75 80 VAL A N 1
ATOM 624 C CA . VAL A 1 80 ? 16.132 -5.258 -15.847 1.00 80.75 80 VAL A CA 1
ATOM 625 C C . VAL A 1 80 ? 15.374 -5.357 -14.537 1.00 80.75 80 VAL A C 1
ATOM 627 O O . VAL A 1 80 ? 14.216 -4.947 -14.443 1.00 80.75 80 VAL A O 1
ATOM 630 N N . MET A 1 81 ? 16.026 -5.931 -13.533 1.00 83.12 81 MET A N 1
ATOM 631 C CA . MET A 1 81 ? 15.542 -5.901 -12.162 1.00 83.12 81 MET A CA 1
ATOM 632 C C . MET A 1 81 ? 16.298 -4.815 -11.406 1.00 83.12 81 MET A C 1
ATOM 634 O O . MET A 1 81 ? 17.529 -4.815 -11.408 1.00 83.12 81 MET A O 1
ATOM 638 N N . TYR A 1 82 ? 15.553 -3.931 -10.751 1.00 80.31 82 TYR A N 1
ATOM 639 C CA . TYR A 1 82 ? 16.080 -2.955 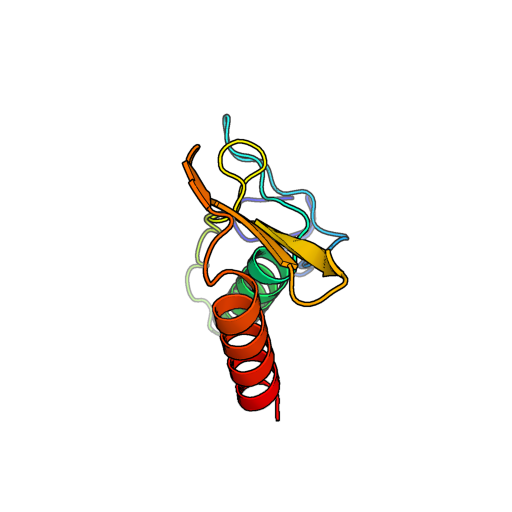-9.809 1.00 80.31 82 TYR A CA 1
ATOM 640 C C . TYR A 1 82 ? 15.562 -3.281 -8.412 1.00 80.31 82 TYR A C 1
ATOM 642 O O . TYR A 1 82 ? 14.350 -3.404 -8.197 1.00 80.31 82 TYR A O 1
ATOM 650 N N . PHE A 1 83 ? 16.483 -3.453 -7.471 1.00 80.44 83 PHE A N 1
ATOM 651 C CA . PHE A 1 83 ? 16.156 -3.744 -6.084 1.00 80.44 83 PHE A CA 1
ATOM 652 C C . PHE A 1 83 ? 17.200 -3.117 -5.166 1.00 80.44 83 PHE A C 1
ATOM 654 O O . PHE A 1 83 ? 18.355 -3.538 -5.172 1.00 80.44 83 PHE A O 1
ATOM 661 N N . SER A 1 84 ? 16.792 -2.144 -4.347 1.00 73.38 84 SER A N 1
ATOM 662 C CA . SER A 1 84 ? 17.639 -1.573 -3.289 1.00 73.38 84 SER A CA 1
ATOM 663 C C . SER A 1 84 ? 19.019 -1.100 -3.781 1.00 73.38 84 SER A C 1
ATOM 665 O O . SER A 1 84 ? 20.031 -1.369 -3.138 1.00 73.38 84 SER A O 1
ATOM 667 N N . GLY A 1 85 ? 19.069 -0.441 -4.945 1.00 69.12 85 GLY A N 1
ATOM 668 C CA . GLY A 1 85 ? 20.307 0.072 -5.548 1.00 69.12 85 GLY A CA 1
ATOM 669 C C . GLY A 1 85 ? 21.082 -0.924 -6.420 1.00 69.12 85 GLY A C 1
ATOM 670 O O . GLY A 1 85 ? 21.989 -0.516 -7.139 1.00 69.12 85 GLY A O 1
ATOM 671 N N . LEU A 1 86 ? 20.715 -2.208 -6.423 1.00 73.81 86 LEU A N 1
ATOM 672 C CA . LEU A 1 86 ? 21.342 -3.230 -7.264 1.00 73.81 86 LEU A CA 1
ATOM 673 C C . LEU A 1 86 ? 20.553 -3.428 -8.563 1.00 73.81 86 LEU A C 1
ATOM 675 O O . LEU A 1 86 ? 19.324 -3.552 -8.548 1.00 73.81 86 LEU A O 1
ATOM 679 N N . MET A 1 87 ? 21.274 -3.492 -9.686 1.00 74.94 87 MET A N 1
ATOM 680 C CA . MET A 1 87 ? 20.713 -3.727 -11.017 1.00 74.94 87 MET A CA 1
ATOM 681 C C . MET A 1 87 ? 21.186 -5.073 -11.574 1.00 74.94 87 MET A C 1
ATOM 683 O O . MET A 1 87 ? 22.383 -5.293 -11.748 1.00 74.94 87 MET A O 1
ATOM 687 N N . PHE A 1 88 ? 20.245 -5.949 -11.929 1.00 74.50 88 PHE A N 1
ATOM 688 C CA . PHE A 1 88 ? 20.543 -7.266 -12.501 1.00 74.50 88 PHE A CA 1
ATOM 689 C C . PHE A 1 88 ? 19.938 -7.411 -13.903 1.00 74.50 88 PHE A C 1
ATOM 691 O O . PHE A 1 88 ? 18.757 -7.123 -14.112 1.00 74.50 88 PHE A O 1
ATOM 698 N N . LYS A 1 89 ? 20.753 -7.878 -14.862 1.00 66.12 89 LYS A N 1
ATOM 699 C CA . LYS A 1 89 ? 20.353 -8.123 -16.266 1.00 66.12 89 LYS A CA 1
ATOM 700 C C . LYS A 1 89 ? 20.201 -9.612 -16.611 1.00 66.12 89 LYS A C 1
ATOM 702 O O . LYS A 1 89 ? 19.410 -9.968 -17.479 1.00 66.12 89 LYS A O 1
ATOM 707 N N . VAL A 1 90 ? 20.944 -10.498 -15.943 1.00 56.41 90 VAL A N 1
ATOM 708 C CA . VAL A 1 90 ? 20.950 -11.944 -16.234 1.00 56.41 90 VAL A CA 1
ATOM 709 C C . VAL A 1 90 ? 19.842 -12.636 -15.422 1.00 56.41 90 VAL A C 1
ATOM 711 O O . VAL A 1 90 ? 19.613 -12.284 -14.272 1.00 56.41 90 VAL A O 1
ATOM 714 N N . PHE A 1 91 ? 19.112 -13.589 -16.020 1.00 58.34 91 PHE A N 1
ATOM 715 C CA . PHE A 1 91 ? 17.959 -14.319 -15.436 1.00 58.34 91 PHE A CA 1
ATOM 716 C C . PHE A 1 91 ? 16.692 -13.507 -15.084 1.00 58.34 91 PHE A C 1
ATOM 718 O O . PHE A 1 91 ? 15.667 -14.112 -14.755 1.00 58.34 91 PHE A O 1
ATOM 725 N N . ALA A 1 92 ? 16.690 -12.179 -15.234 1.00 60.78 92 ALA A N 1
ATOM 726 C CA . ALA A 1 92 ? 15.564 -11.312 -14.861 1.00 60.78 92 ALA A CA 1
ATOM 727 C C . ALA A 1 92 ? 14.227 -11.693 -15.535 1.00 60.78 92 ALA A C 1
ATOM 729 O O . ALA A 1 92 ? 13.176 -11.642 -14.897 1.00 60.78 92 ALA A O 1
ATOM 730 N N . TYR A 1 93 ? 14.251 -12.152 -16.792 1.00 64.62 93 TYR A N 1
ATOM 731 C CA . TYR A 1 93 ? 13.040 -12.582 -17.502 1.00 64.62 93 TYR A CA 1
ATOM 732 C C . TYR A 1 93 ? 12.398 -13.844 -16.899 1.00 64.62 93 TYR A C 1
ATOM 734 O O . TYR A 1 93 ? 11.178 -13.903 -16.722 1.00 64.62 93 TYR A O 1
ATOM 742 N N . ARG A 1 94 ? 13.209 -14.836 -16.499 1.00 72.12 94 ARG A N 1
ATOM 743 C CA . ARG A 1 94 ? 12.717 -16.050 -15.823 1.00 72.12 94 ARG A CA 1
ATOM 744 C C . ARG A 1 94 ? 12.108 -15.722 -14.459 1.00 72.12 94 ARG A C 1
ATOM 746 O O . ARG A 1 94 ? 11.048 -16.255 -14.132 1.00 72.12 94 ARG A O 1
ATOM 753 N N . VAL A 1 95 ? 12.731 -14.812 -13.706 1.00 74.31 95 VAL A N 1
ATOM 754 C CA . VAL A 1 95 ? 12.206 -14.326 -12.418 1.00 74.31 95 VAL A CA 1
ATOM 755 C C . VAL A 1 95 ? 10.888 -13.571 -12.616 1.00 74.31 95 VAL A C 1
ATOM 757 O O . VAL A 1 95 ? 9.914 -13.872 -11.928 1.00 74.31 95 VAL A O 1
ATOM 760 N N . LYS A 1 96 ? 10.802 -12.674 -13.608 1.00 71.81 96 LYS A N 1
ATOM 761 C CA . LYS A 1 96 ? 9.563 -11.959 -13.955 1.00 71.81 96 LYS A CA 1
ATOM 762 C C . LYS A 1 96 ? 8.412 -12.927 -14.262 1.00 71.81 96 LYS A C 1
ATOM 764 O O . LYS A 1 96 ? 7.374 -12.870 -13.605 1.00 71.81 96 LYS A O 1
ATOM 769 N N . LYS A 1 97 ? 8.625 -13.887 -15.173 1.00 82.00 97 LYS A N 1
ATOM 770 C CA . LYS A 1 97 ? 7.636 -14.930 -15.524 1.00 82.00 97 LYS A CA 1
ATOM 771 C C . LYS A 1 97 ? 7.220 -15.793 -14.326 1.00 82.00 97 LYS A C 1
ATOM 773 O O . LYS A 1 97 ? 6.141 -16.391 -14.344 1.00 82.00 97 LYS A O 1
ATOM 778 N N . PHE A 1 98 ? 8.076 -15.942 -13.315 1.00 82.94 98 PHE A N 1
ATOM 779 C CA . PHE A 1 98 ? 7.746 -16.662 -12.084 1.00 82.94 98 PHE A CA 1
ATOM 780 C C . PHE A 1 98 ? 6.855 -15.826 -11.154 1.00 82.94 98 PHE A C 1
ATOM 782 O O . PHE A 1 98 ? 5.847 -16.341 -10.667 1.00 82.94 98 PHE A O 1
ATOM 789 N N . VAL A 1 99 ? 7.178 -14.542 -10.953 1.00 78.94 99 VAL A N 1
ATOM 790 C CA . VAL A 1 99 ? 6.371 -13.613 -10.142 1.00 78.94 99 VAL A CA 1
ATOM 791 C C . VAL A 1 99 ? 4.973 -13.443 -10.737 1.00 78.94 99 VAL A C 1
ATOM 793 O O . VAL A 1 99 ? 3.995 -13.618 -10.012 1.00 78.94 99 VAL A O 1
ATOM 796 N N . GLU A 1 100 ? 4.863 -13.216 -12.050 1.00 81.00 100 GLU A N 1
ATOM 797 C CA . GLU A 1 100 ? 3.574 -13.100 -12.753 1.00 81.00 100 GLU A CA 1
ATOM 798 C C . GLU A 1 100 ? 2.718 -14.362 -12.588 1.00 81.00 100 GLU A C 1
ATOM 800 O O . GLU A 1 100 ? 1.559 -14.288 -12.183 1.00 81.00 100 GLU A O 1
ATOM 805 N N . ARG A 1 101 ? 3.291 -15.554 -12.818 1.00 85.06 101 ARG A N 1
ATOM 806 C CA . ARG A 1 101 ? 2.562 -16.821 -12.630 1.00 85.06 101 ARG A CA 1
ATOM 807 C C . ARG A 1 101 ? 2.109 -17.026 -11.188 1.00 85.06 101 ARG A C 1
ATOM 809 O O . ARG A 1 101 ? 1.005 -17.520 -10.961 1.00 85.06 101 ARG A O 1
ATOM 816 N N . ARG A 1 102 ? 2.948 -16.674 -10.209 1.00 80.94 102 ARG A N 1
ATOM 817 C CA . ARG A 1 102 ? 2.597 -16.775 -8.786 1.00 80.94 102 ARG A CA 1
ATOM 818 C C . ARG A 1 102 ? 1.482 -15.797 -8.416 1.00 80.94 102 ARG A C 1
ATOM 820 O O . ARG A 1 102 ? 0.620 -16.169 -7.626 1.00 80.94 102 ARG A O 1
ATOM 827 N N . TYR A 1 103 ? 1.490 -14.595 -8.993 1.00 77.81 103 TYR A N 1
ATOM 828 C CA . TYR A 1 103 ? 0.428 -13.605 -8.838 1.00 77.81 103 TYR A CA 1
ATOM 829 C C . TYR A 1 103 ? -0.896 -14.143 -9.393 1.00 77.81 103 TYR A C 1
ATOM 831 O O . TYR A 1 103 ? -1.852 -14.280 -8.638 1.00 77.81 103 TYR A O 1
ATOM 839 N N . MET A 1 104 ? -0.922 -14.595 -10.652 1.00 83.88 104 MET A N 1
ATOM 840 C CA . MET A 1 104 ? -2.132 -15.139 -11.290 1.00 83.88 104 MET A CA 1
ATOM 841 C C . MET A 1 104 ? -2.733 -16.330 -10.531 1.00 83.88 104 MET A C 1
ATOM 843 O O . MET A 1 104 ? -3.946 -16.426 -10.395 1.00 83.88 104 MET A O 1
ATOM 847 N N . LYS A 1 105 ? -1.902 -17.226 -9.979 1.00 81.81 105 LYS A N 1
ATOM 848 C CA . LYS A 1 105 ? -2.382 -18.357 -9.161 1.00 81.81 105 LYS A CA 1
ATOM 849 C C . LYS A 1 105 ? -2.992 -17.946 -7.819 1.00 81.81 105 LYS A C 1
ATOM 851 O O . LYS A 1 105 ? -3.708 -18.741 -7.228 1.00 81.81 105 LYS A O 1
ATOM 856 N N . ARG A 1 106 ? -2.660 -16.764 -7.298 1.00 74.75 106 ARG A N 1
ATOM 857 C CA . ARG A 1 106 ? -3.116 -16.301 -5.979 1.00 74.75 106 ARG A CA 1
ATOM 858 C C . ARG A 1 106 ? -4.502 -15.653 -6.019 1.00 74.75 106 ARG A C 1
ATOM 860 O O . ARG A 1 106 ? -5.134 -15.561 -4.973 1.00 74.75 106 ARG A O 1
ATOM 867 N N . PHE A 1 107 ? -4.923 -15.193 -7.194 1.00 65.50 107 PHE A N 1
ATOM 868 C CA . PHE A 1 107 ? -6.191 -14.493 -7.427 1.00 65.50 107 PHE A CA 1
ATOM 869 C C . PHE A 1 107 ? -7.172 -15.300 -8.290 1.00 65.50 107 PHE A C 1
ATOM 871 O O . PHE A 1 107 ? -8.167 -14.746 -8.748 1.00 65.50 107 PHE A O 1
ATOM 878 N N . ARG A 1 108 ? -6.878 -16.583 -8.524 1.00 51.19 108 ARG A N 1
ATOM 879 C CA . ARG A 1 108 ? -7.805 -17.536 -9.135 1.00 51.19 108 ARG A CA 1
ATOM 880 C C . ARG A 1 108 ? -8.648 -18.219 -8.066 1.00 51.19 108 ARG A C 1
ATOM 882 O O . ARG A 1 108 ? -8.111 -18.409 -6.952 1.00 51.19 108 ARG A O 1
#